Protein AF-A0A0M6XSN9-F1 (afdb_monomer)

Nearest PDB structures (foldseek):
  7p2y-assembly1_J  TM=3.667E-01  e=6.697E+00  Acinetobacter baumannii ATCC 17978

Sequence (74 aa):
MDPRPAIFWLSAIACGITCATLLTAALVWLDVGGLGHLVETVSGGTIALWVLWLALVSLFVPACAAMALWQGRE

Radius of gyration: 15.67 Å; Cα contacts (8 Å, |Δi|>4): 51; chains: 1; bounding box: 31×27×40 Å

Foldseek 3Di:
DDCVVVVLLVVLLVQQLVVLVVVLVVCLVVCPVPLVVLCPPPDCSVVVSVVSSVVSSVVRSVVSSVVVVVVVVD

Secondary structure (DSSP, 8-state):
--SHHHHHHHHHHHHHHHHHHHHHHHHHHTTGGGHHHHHHHSTTHHHHHHHHHHHHHHHHHHHHHHHHHHHTT-

Solvent-accessible surface area (backbone atoms only — not comparable to full-atom values): 3934 Å² total; per-residue (Å²): 132,81,60,65,67,57,54,53,51,51,51,20,45,51,50,6,44,51,53,20,50,53,50,47,50,49,38,36,74,68,34,57,92,46,42,36,57,36,46,76,72,41,96,61,23,64,54,55,51,50,53,51,37,51,56,36,27,70,52,32,22,58,48,42,42,50,51,56,54,53,65,74,72,114

Mean predicted aligned error: 4.74 Å

Organism: NCBI:txid282197

Structure (mmCIF, N/CA/C/O backbone):
data_AF-A0A0M6XSN9-F1
#
_entry.id   AF-A0A0M6XSN9-F1
#
loop_
_atom_site.group_PDB
_atom_site.id
_atom_site.type_symbol
_atom_site.label_atom_id
_atom_site.label_alt_id
_atom_site.la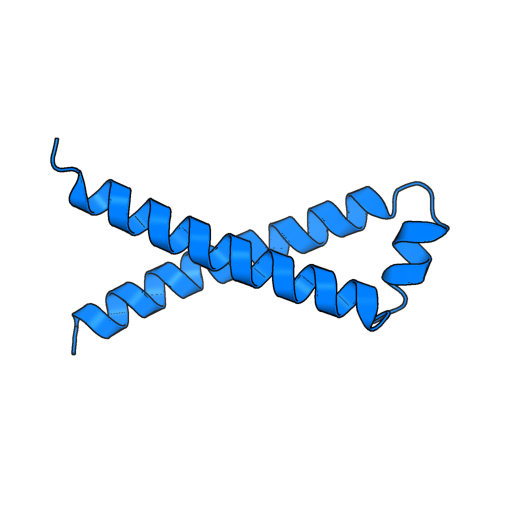bel_comp_id
_atom_site.label_asym_id
_atom_site.label_entity_id
_atom_site.label_seq_id
_atom_site.pdbx_PDB_ins_code
_atom_site.Cartn_x
_atom_site.Cartn_y
_atom_site.Cartn_z
_atom_site.occupancy
_atom_site.B_iso_or_equiv
_atom_site.auth_seq_id
_atom_site.auth_comp_id
_atom_site.auth_asym_id
_atom_site.auth_atom_id
_atom_site.pdbx_PDB_model_num
ATOM 1 N N . MET A 1 1 ? -14.988 15.401 20.623 1.00 63.19 1 MET A N 1
ATOM 2 C CA . MET A 1 1 ? -14.937 14.357 19.577 1.00 63.19 1 MET A CA 1
ATOM 3 C C . MET A 1 1 ? -14.148 13.192 20.143 1.00 63.19 1 MET A C 1
ATOM 5 O O . MET A 1 1 ? -13.097 13.442 20.718 1.00 63.19 1 MET A O 1
ATOM 9 N N . ASP A 1 2 ? -14.668 11.969 20.066 1.00 75.06 2 ASP A N 1
ATOM 10 C CA . ASP A 1 2 ? -13.933 10.774 20.500 1.00 75.06 2 ASP A CA 1
ATOM 11 C C . ASP A 1 2 ? -12.797 10.487 19.489 1.00 75.06 2 ASP A C 1
ATOM 13 O O . ASP A 1 2 ? -13.089 10.361 18.298 1.00 75.06 2 ASP A O 1
ATOM 17 N N . PRO A 1 3 ? -11.513 10.434 19.902 1.00 85.06 3 PRO A N 1
ATOM 18 C CA . PRO A 1 3 ? -10.389 10.206 18.990 1.00 85.06 3 PRO A CA 1
ATOM 19 C C . PRO A 1 3 ? -10.227 8.739 18.562 1.00 85.06 3 PRO A C 1
ATOM 21 O O . PRO A 1 3 ? -9.507 8.464 17.602 1.00 85.06 3 PRO A O 1
ATOM 24 N N . ARG A 1 4 ? -10.882 7.789 19.240 1.00 84.25 4 ARG A N 1
ATOM 25 C CA . ARG A 1 4 ? -10.763 6.345 18.970 1.00 84.25 4 ARG A CA 1
ATOM 26 C C . ARG A 1 4 ? -11.021 5.960 17.504 1.00 84.25 4 ARG A C 1
ATOM 28 O O . ARG A 1 4 ? -10.181 5.249 16.952 1.00 84.25 4 ARG A O 1
ATOM 35 N N . PRO A 1 5 ? -12.092 6.433 16.830 1.00 85.19 5 PRO A N 1
ATOM 36 C CA . PRO A 1 5 ? -12.301 6.137 15.412 1.00 85.19 5 PRO A CA 1
ATOM 37 C C . PRO A 1 5 ? -11.176 6.673 14.520 1.00 85.19 5 PRO A C 1
ATOM 39 O O . PRO A 1 5 ? -10.767 5.993 13.584 1.00 85.19 5 PRO A O 1
ATOM 42 N N . ALA A 1 6 ? -10.634 7.858 14.813 1.00 87.06 6 ALA A N 1
ATOM 43 C CA . ALA A 1 6 ? -9.542 8.428 14.027 1.00 87.06 6 ALA A CA 1
ATOM 44 C C . ALA A 1 6 ? -8.248 7.611 14.173 1.00 87.06 6 ALA A C 1
ATOM 46 O O . ALA A 1 6 ? -7.591 7.321 13.177 1.00 87.06 6 ALA A O 1
ATOM 47 N N . ILE A 1 7 ? -7.909 7.192 15.397 1.00 89.12 7 ILE A N 1
ATOM 48 C CA . ILE A 1 7 ? -6.722 6.367 15.671 1.00 89.12 7 ILE A CA 1
ATOM 49 C C . ILE A 1 7 ? -6.822 5.013 14.957 1.00 89.12 7 ILE A C 1
ATOM 51 O O . ILE A 1 7 ? -5.843 4.568 14.363 1.00 89.12 7 ILE A O 1
ATOM 55 N N . PHE A 1 8 ? -8.005 4.390 14.968 1.00 90.25 8 PHE A N 1
ATOM 56 C CA . PHE A 1 8 ? -8.261 3.142 14.248 1.00 90.25 8 PHE A CA 1
ATOM 57 C C . PHE A 1 8 ? -8.019 3.281 12.738 1.00 90.25 8 PHE A C 1
ATOM 59 O O . PHE A 1 8 ? -7.311 2.475 12.137 1.00 90.25 8 PHE A O 1
ATOM 66 N N . TRP A 1 9 ? -8.574 4.322 12.112 1.00 89.94 9 TRP A N 1
ATOM 67 C CA . TRP A 1 9 ? -8.384 4.525 10.675 1.00 89.94 9 TRP A CA 1
ATOM 68 C C . TRP A 1 9 ? -6.935 4.861 10.330 1.00 89.94 9 TRP A C 1
ATOM 70 O O . TRP A 1 9 ? -6.412 4.341 9.348 1.00 89.94 9 TRP A O 1
ATOM 80 N N . LEU A 1 10 ? -6.258 5.668 11.149 1.00 93.38 10 LEU A N 1
ATOM 81 C CA . LEU A 1 10 ? -4.847 5.995 10.947 1.00 93.38 10 LEU A CA 1
ATOM 82 C C . LEU A 1 10 ? -3.946 4.759 11.026 1.00 93.38 10 LEU A C 1
ATOM 84 O O . LEU A 1 10 ? -3.047 4.622 10.198 1.00 93.38 10 LEU A O 1
ATOM 88 N N . SER A 1 11 ? -4.185 3.845 11.971 1.00 91.69 11 SER A N 1
ATOM 89 C CA . SER A 1 11 ? -3.388 2.620 12.081 1.00 91.69 11 SER A CA 1
ATOM 90 C C . SER A 1 11 ? -3.637 1.663 10.912 1.00 91.69 11 SER A C 1
ATOM 92 O O . SER A 1 11 ? -2.679 1.114 10.366 1.00 91.69 11 SER A O 1
ATOM 94 N N . ALA A 1 12 ? -4.888 1.514 10.464 1.00 91.56 12 ALA A N 1
ATOM 95 C CA . ALA A 1 12 ? -5.223 0.708 9.290 1.00 91.56 12 ALA A CA 1
ATOM 96 C C . ALA A 1 12 ? -4.611 1.283 8.000 1.00 91.56 12 ALA A C 1
ATOM 98 O O . ALA A 1 12 ? -4.056 0.534 7.194 1.00 91.56 12 ALA A O 1
ATOM 99 N N . ILE A 1 13 ? -4.652 2.610 7.834 1.00 95.00 13 ILE A N 1
ATOM 100 C CA . ILE A 1 13 ? -4.013 3.312 6.713 1.00 95.00 13 ILE A CA 1
ATOM 101 C C . ILE A 1 13 ? -2.500 3.094 6.741 1.00 95.00 13 ILE A C 1
ATOM 1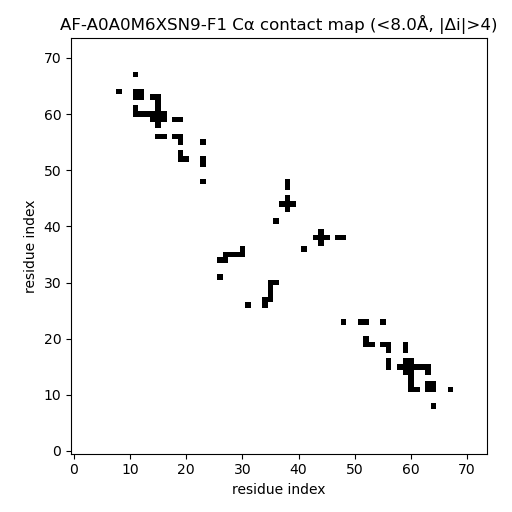03 O O . ILE A 1 13 ? -1.924 2.704 5.726 1.00 95.00 13 ILE A O 1
ATOM 107 N N . ALA A 1 14 ? -1.859 3.306 7.894 1.00 95.69 14 ALA A N 1
ATOM 108 C CA . ALA A 1 14 ? -0.421 3.116 8.043 1.00 95.69 14 ALA A CA 1
ATOM 109 C C . ALA A 1 14 ? -0.010 1.674 7.709 1.00 95.69 14 ALA A C 1
ATOM 111 O O . ALA A 1 14 ? 0.898 1.469 6.907 1.00 95.69 14 ALA A O 1
ATOM 112 N N . CYS A 1 15 ? -0.729 0.685 8.247 1.00 95.38 15 CYS A N 1
ATOM 113 C CA . CYS A 1 15 ? -0.491 -0.729 7.969 1.00 95.38 15 CYS A CA 1
ATOM 114 C C . CYS A 1 15 ? -0.628 -1.048 6.470 1.00 95.38 15 CYS A C 1
ATOM 116 O O . CYS A 1 15 ? 0.283 -1.623 5.872 1.00 95.38 15 CYS A O 1
ATOM 118 N N . GLY A 1 16 ? -1.714 -0.595 5.833 1.00 94.62 16 GLY A N 1
ATOM 119 C CA . GLY A 1 16 ? -1.943 -0.825 4.408 1.00 94.62 16 GLY A CA 1
ATOM 120 C C . GLY A 1 16 ? -0.880 -0.177 3.515 1.00 94.62 16 GLY A C 1
ATOM 121 O O . GLY A 1 16 ? -0.405 -0.805 2.567 1.00 94.62 16 GLY A O 1
ATOM 122 N N . ILE A 1 17 ? -0.442 1.041 3.853 1.00 97.06 17 ILE A N 1
ATOM 123 C CA . ILE A 1 17 ? 0.662 1.731 3.172 1.00 97.06 17 ILE A CA 1
ATOM 124 C C . IL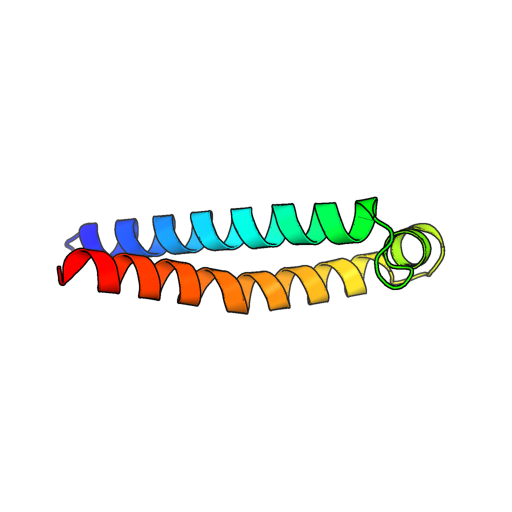E A 1 17 ? 1.976 0.958 3.325 1.00 97.06 17 ILE A C 1
ATOM 126 O O . ILE A 1 17 ? 2.704 0.790 2.342 1.00 97.06 17 ILE A O 1
ATOM 130 N N . THR A 1 18 ? 2.288 0.462 4.525 1.00 97.12 18 THR A N 1
ATOM 131 C CA . THR A 1 18 ? 3.492 -0.344 4.757 1.00 97.12 18 THR A CA 1
ATOM 132 C C . THR A 1 18 ? 3.469 -1.618 3.913 1.00 97.12 18 THR A C 1
ATOM 134 O O . THR A 1 18 ? 4.438 -1.881 3.201 1.00 97.12 18 THR A O 1
ATOM 137 N N . CYS A 1 19 ? 2.361 -2.366 3.906 1.00 96.62 19 CYS A N 1
ATOM 138 C CA . CYS A 1 19 ? 2.216 -3.572 3.085 1.00 96.62 19 CYS A CA 1
ATOM 139 C C . CYS A 1 19 ? 2.367 -3.280 1.586 1.00 96.62 19 CYS A C 1
ATOM 141 O O . CYS A 1 19 ? 3.134 -3.961 0.903 1.00 96.62 19 CYS A O 1
ATOM 143 N N . ALA A 1 20 ? 1.694 -2.242 1.083 1.00 96.62 20 ALA A N 1
ATOM 144 C CA . ALA A 1 20 ? 1.782 -1.843 -0.319 1.00 96.62 20 ALA A CA 1
ATOM 145 C C . ALA A 1 20 ? 3.210 -1.447 -0.718 1.00 96.62 20 ALA A C 1
ATOM 147 O O . ALA A 1 20 ? 3.688 -1.839 -1.783 1.00 96.62 20 ALA A O 1
ATOM 148 N N . THR A 1 21 ? 3.914 -0.716 0.148 1.00 96.44 21 THR A N 1
ATOM 149 C CA . THR A 1 21 ? 5.295 -0.277 -0.100 1.00 96.44 21 THR A CA 1
ATOM 150 C C . THR A 1 21 ? 6.259 -1.457 -0.125 1.00 96.44 21 THR A C 1
ATOM 152 O O . THR A 1 21 ? 7.050 -1.568 -1.059 1.00 96.44 21 THR A O 1
ATOM 155 N N . LEU A 1 22 ? 6.163 -2.365 0.852 1.00 96.56 22 LEU A N 1
ATOM 156 C CA . LEU A 1 22 ? 7.003 -3.564 0.904 1.00 96.56 22 LEU A CA 1
ATOM 157 C C . LEU A 1 22 ? 6.774 -4.461 -0.314 1.00 96.56 22 LEU A C 1
ATOM 159 O O . LEU A 1 22 ? 7.738 -4.925 -0.918 1.00 96.56 22 LEU A O 1
ATOM 163 N N . LEU A 1 23 ? 5.514 -4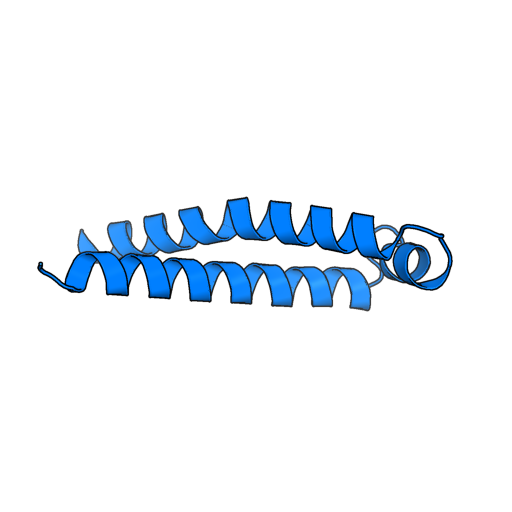.663 -0.711 1.00 95.06 23 L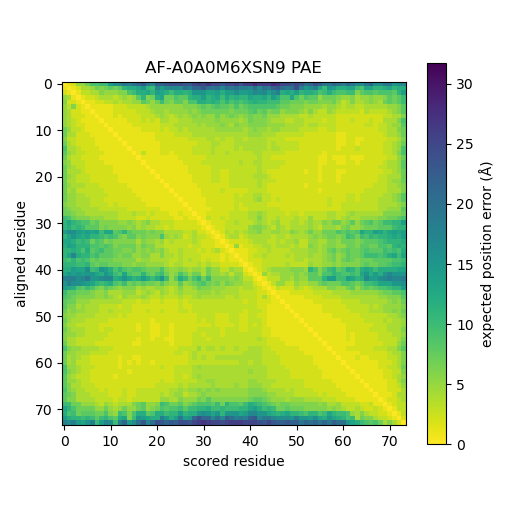EU A N 1
ATOM 164 C CA . LEU A 1 23 ? 5.205 -5.466 -1.888 1.00 95.06 23 LEU A CA 1
ATOM 165 C C . LEU A 1 23 ? 5.691 -4.791 -3.174 1.00 95.06 23 LEU A C 1
ATOM 167 O O . LEU A 1 23 ? 6.316 -5.449 -3.995 1.00 95.06 23 LEU A O 1
ATOM 171 N N . THR A 1 24 ? 5.467 -3.486 -3.336 1.00 94.69 24 THR A N 1
ATOM 172 C CA . THR A 1 24 ? 5.965 -2.736 -4.503 1.00 94.69 24 THR A CA 1
ATOM 173 C C . THR A 1 24 ? 7.486 -2.843 -4.604 1.00 94.69 24 THR A C 1
ATOM 175 O O . THR A 1 24 ? 8.008 -3.153 -5.672 1.00 94.69 24 THR A O 1
ATOM 178 N N . ALA A 1 25 ? 8.200 -2.657 -3.491 1.00 93.31 25 ALA A N 1
ATOM 179 C CA . ALA A 1 25 ? 9.651 -2.801 -3.447 1.00 93.31 25 ALA A CA 1
ATOM 180 C C . ALA A 1 25 ? 10.099 -4.227 -3.809 1.00 93.31 25 ALA A C 1
ATOM 182 O O . ALA A 1 25 ? 11.033 -4.389 -4.590 1.00 93.31 25 ALA A O 1
ATOM 183 N N . ALA A 1 26 ? 9.410 -5.255 -3.303 1.00 94.19 26 ALA A N 1
ATOM 184 C CA . ALA A 1 26 ? 9.697 -6.646 -3.646 1.00 94.19 26 ALA A CA 1
ATOM 185 C C . ALA A 1 26 ? 9.464 -6.942 -5.139 1.00 94.19 26 ALA A C 1
ATOM 187 O O . ALA A 1 26 ? 10.278 -7.625 -5.755 1.00 94.19 26 ALA A O 1
ATOM 188 N N . LEU A 1 27 ? 8.392 -6.405 -5.733 1.00 93.00 27 LEU A N 1
ATOM 189 C CA . LEU A 1 27 ? 8.087 -6.567 -7.159 1.00 93.00 27 LEU A CA 1
ATOM 190 C C . LEU A 1 27 ? 9.146 -5.913 -8.053 1.00 93.00 27 LEU A C 1
ATOM 192 O O . LEU A 1 27 ? 9.532 -6.503 -9.058 1.00 93.00 27 LEU A O 1
ATOM 196 N N . VAL A 1 28 ? 9.634 -4.728 -7.672 1.00 92.50 28 VAL A N 1
ATOM 197 C CA . VAL A 1 28 ? 10.736 -4.050 -8.374 1.00 92.50 28 VAL A CA 1
ATOM 198 C C . VAL A 1 28 ? 12.036 -4.835 -8.228 1.00 92.50 28 VAL A C 1
ATOM 200 O O . VAL A 1 28 ? 12.715 -5.072 -9.219 1.00 92.50 28 VAL A O 1
ATOM 203 N N . TRP A 1 29 ? 12.370 -5.269 -7.010 1.00 91.06 29 TRP A N 1
ATOM 204 C CA . TRP A 1 29 ? 13.619 -5.980 -6.728 1.00 91.06 29 TRP A CA 1
ATOM 205 C C . TRP A 1 29 ? 13.721 -7.319 -7.461 1.00 91.06 29 TRP A C 1
ATOM 207 O O . TRP A 1 29 ? 14.783 -7.689 -7.951 1.00 91.06 29 TRP A O 1
ATOM 217 N N . LEU A 1 30 ? 12.611 -8.054 -7.531 1.00 93.50 30 LEU A N 1
ATOM 218 C CA . LEU A 1 30 ? 12.529 -9.334 -8.233 1.00 93.50 30 LEU A CA 1
ATOM 219 C C . LEU A 1 30 ? 12.267 -9.175 -9.739 1.00 93.50 30 LEU A C 1
ATOM 221 O O . LEU A 1 30 ? 12.080 -10.179 -10.421 1.00 93.50 30 LEU A O 1
ATOM 225 N N . ASP A 1 31 ? 12.221 -7.936 -10.236 1.00 88.75 31 ASP A N 1
ATOM 226 C CA . ASP A 1 31 ? 11.918 -7.582 -11.625 1.00 88.75 31 ASP A CA 1
ATOM 227 C C . ASP A 1 31 ? 10.666 -8.296 -12.174 1.00 88.75 31 ASP A C 1
ATOM 229 O O . ASP A 1 31 ? 10.618 -8.795 -13.302 1.00 88.75 31 ASP A O 1
ATOM 233 N N . VAL A 1 32 ? 9.617 -8.382 -11.349 1.00 87.75 32 VAL A N 1
ATOM 234 C CA . VAL A 1 32 ? 8.404 -9.134 -11.691 1.00 87.75 32 VAL A CA 1
ATOM 235 C C . VAL A 1 32 ? 7.713 -8.471 -12.877 1.00 87.75 32 VAL A C 1
ATOM 237 O O . VAL A 1 32 ? 7.216 -7.353 -12.777 1.00 87.75 32 VAL A O 1
ATOM 240 N N . GLY A 1 33 ? 7.669 -9.175 -14.009 1.00 83.44 33 GLY A N 1
ATOM 241 C CA . GLY A 1 33 ? 7.092 -8.640 -15.243 1.00 83.44 33 GLY A CA 1
ATOM 242 C C . GLY A 1 33 ? 7.923 -7.521 -15.882 1.00 83.44 33 GLY A C 1
ATOM 243 O O . GLY A 1 33 ? 7.361 -6.724 -16.631 1.00 83.44 33 GLY A O 1
ATOM 244 N N . GLY A 1 34 ? 9.227 -7.442 -15.588 1.00 86.44 34 GLY A N 1
ATOM 245 C CA . GLY A 1 34 ? 10.122 -6.412 -16.126 1.00 86.44 34 GLY A CA 1
ATOM 246 C C . GLY A 1 34 ? 9.950 -5.044 -15.463 1.00 86.44 34 GLY A C 1
ATOM 247 O O . GLY A 1 34 ? 10.252 -4.021 -16.078 1.00 86.44 34 GLY A O 1
ATOM 248 N N . LEU A 1 35 ? 9.403 -5.001 -14.241 1.00 85.19 35 LEU A N 1
ATOM 249 C CA . LEU A 1 35 ? 9.094 -3.758 -13.535 1.00 85.19 35 LEU A CA 1
ATOM 250 C C . LEU A 1 35 ? 10.337 -2.919 -13.214 1.00 85.19 35 LEU A C 1
ATOM 252 O O . LEU A 1 35 ? 10.284 -1.695 -13.319 1.00 85.19 35 LEU A O 1
ATOM 256 N N . GLY A 1 36 ? 11.438 -3.560 -12.822 1.00 85.06 36 GLY A N 1
ATOM 257 C CA . GLY A 1 36 ? 12.707 -2.888 -12.559 1.00 85.06 36 GLY A CA 1
ATOM 258 C C . GLY A 1 36 ? 13.247 -2.257 -13.837 1.00 85.06 36 GLY A C 1
ATOM 259 O O . GLY A 1 36 ? 13.524 -1.057 -13.869 1.00 85.06 36 GLY A O 1
ATOM 260 N N . HIS A 1 37 ? 13.254 -3.020 -14.934 1.00 88.19 37 HIS A N 1
ATOM 261 C CA . HIS A 1 37 ? 13.662 -2.503 -16.240 1.00 88.19 37 HIS A CA 1
ATOM 262 C C . HIS A 1 37 ? 12.774 -1.343 -16.715 1.00 88.19 37 HIS A C 1
ATOM 264 O O . HIS A 1 37 ? 13.279 -0.339 -17.222 1.00 88.19 37 HIS A O 1
ATOM 270 N N . LEU A 1 38 ? 11.455 -1.447 -16.519 1.00 86.56 38 LEU A N 1
ATOM 271 C CA . LEU A 1 38 ? 10.494 -0.407 -16.884 1.00 86.56 38 LEU A CA 1
ATOM 272 C C . LEU A 1 38 ? 10.775 0.908 -16.143 1.00 86.56 38 LEU A C 1
ATOM 274 O O . LEU A 1 38 ? 10.712 1.979 -16.744 1.00 86.56 38 LEU A O 1
ATOM 278 N N . VAL A 1 39 ? 11.100 0.834 -14.850 1.00 87.81 39 VAL A N 1
ATOM 279 C CA . VAL A 1 39 ? 11.409 2.006 -14.019 1.00 87.81 39 VAL A CA 1
ATOM 280 C C . VAL A 1 39 ? 12.731 2.657 -14.425 1.00 87.81 39 VAL A C 1
ATOM 282 O O . VAL A 1 39 ? 12.817 3.884 -14.427 1.00 87.81 39 VAL A O 1
ATOM 285 N N . GLU A 1 40 ? 13.738 1.864 -14.785 1.00 87.81 40 GLU A N 1
ATOM 286 C CA . GLU A 1 40 ? 15.078 2.367 -15.106 1.00 87.81 40 GLU A CA 1
ATOM 287 C C . GLU A 1 40 ? 15.210 2.907 -16.536 1.00 87.81 40 GLU A C 1
ATOM 289 O O . GLU A 1 40 ? 15.981 3.838 -16.770 1.00 87.81 40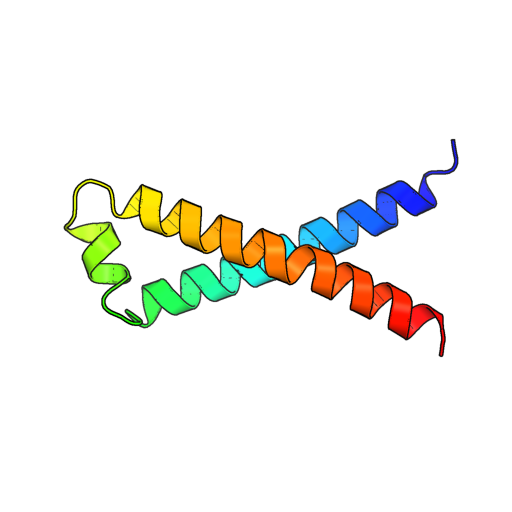 GLU A O 1
ATOM 294 N N . THR A 1 41 ? 14.478 2.338 -17.499 1.00 86.56 41 THR A N 1
ATOM 295 C CA . THR A 1 41 ? 14.746 2.571 -18.931 1.00 86.56 41 THR A CA 1
ATOM 296 C C . THR A 1 41 ? 13.634 3.293 -19.684 1.00 86.56 41 THR A C 1
ATOM 298 O O . THR A 1 41 ? 13.899 3.893 -20.729 1.00 86.56 41 THR A O 1
ATOM 301 N N . VAL A 1 42 ? 12.398 3.285 -19.175 1.00 88.81 42 VAL A N 1
ATOM 302 C CA . VAL A 1 42 ? 11.246 3.865 -19.874 1.00 88.81 42 VAL A CA 1
ATOM 303 C C . VAL A 1 42 ? 10.875 5.212 -19.266 1.00 8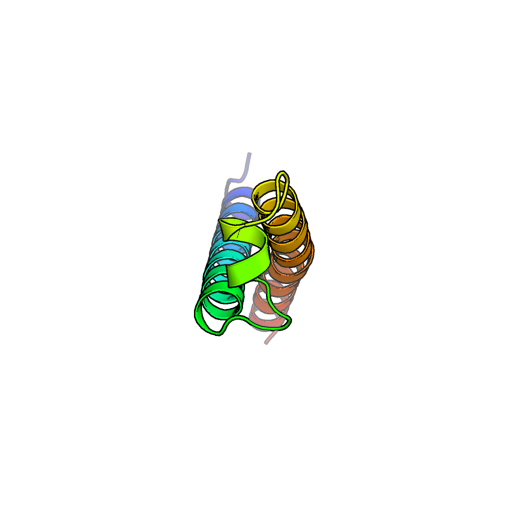8.81 42 VAL A C 1
ATOM 305 O O . VAL A 1 42 ? 10.599 5.334 -18.071 1.00 88.81 42 VAL A O 1
ATOM 308 N N . SER A 1 43 ? 10.791 6.242 -20.112 1.00 77.38 43 SER A N 1
ATOM 309 C CA . SER A 1 43 ? 10.252 7.544 -19.712 1.00 77.38 43 SER A CA 1
ATOM 310 C C . SER A 1 43 ? 8.785 7.381 -19.291 1.00 77.38 43 SER A C 1
ATOM 312 O O . SER A 1 43 ? 7.920 7.113 -20.121 1.00 77.38 43 SER A O 1
ATOM 314 N N . GLY A 1 44 ? 8.519 7.473 -17.983 1.00 83.50 44 GLY A N 1
ATOM 315 C CA . GLY A 1 44 ? 7.204 7.215 -17.379 1.00 83.50 44 GLY A CA 1
ATOM 316 C C . GLY A 1 44 ? 7.127 5.968 -16.489 1.00 83.50 44 GLY A C 1
ATOM 317 O O . GLY A 1 44 ? 6.110 5.778 -15.819 1.00 83.50 44 GLY A O 1
ATOM 318 N N . GLY A 1 45 ? 8.191 5.162 -16.393 1.00 84.69 45 GLY A N 1
ATOM 319 C CA . GLY A 1 45 ? 8.239 3.983 -15.520 1.00 84.69 45 GLY A CA 1
ATOM 320 C C . GLY A 1 45 ? 7.952 4.298 -14.046 1.00 84.69 45 GLY A C 1
ATOM 321 O O . GLY A 1 45 ? 7.225 3.567 -13.377 1.00 84.69 45 GLY A O 1
ATOM 322 N N . THR A 1 46 ? 8.401 5.456 -13.554 1.00 87.88 46 THR A N 1
ATOM 323 C CA . THR A 1 46 ? 8.084 5.934 -12.197 1.00 87.88 46 THR A CA 1
ATOM 324 C C . THR A 1 46 ? 6.589 6.206 -11.993 1.00 87.88 46 THR A C 1
ATOM 326 O O . THR A 1 46 ? 6.073 5.991 -10.901 1.00 87.88 46 THR A O 1
ATOM 329 N N . ILE A 1 47 ? 5.863 6.654 -13.025 1.00 90.88 47 ILE A N 1
ATOM 330 C CA . ILE A 1 47 ? 4.410 6.879 -12.934 1.00 90.88 47 ILE A CA 1
ATOM 331 C C . ILE A 1 47 ? 3.685 5.535 -12.857 1.00 90.88 47 ILE A C 1
ATOM 333 O O . ILE A 1 47 ? 2.787 5.380 -12.034 1.00 90.88 47 ILE A O 1
ATOM 337 N N . ALA A 1 48 ? 4.104 4.545 -13.652 1.00 89.31 48 ALA A N 1
ATOM 338 C CA . ALA A 1 48 ? 3.564 3.188 -13.565 1.00 89.31 48 ALA A CA 1
ATOM 339 C C . ALA A 1 48 ? 3.789 2.578 -12.170 1.00 89.31 48 ALA A C 1
ATOM 341 O O . ALA A 1 48 ? 2.873 1.972 -11.614 1.00 89.31 48 ALA A O 1
ATOM 342 N N . LEU A 1 49 ? 4.960 2.822 -11.567 1.00 91.62 49 LEU A N 1
ATOM 343 C CA . LEU A 1 49 ? 5.250 2.436 -10.186 1.00 91.62 49 LEU A CA 1
ATOM 344 C C . LEU A 1 49 ? 4.290 3.106 -9.189 1.00 91.62 49 LEU A C 1
ATOM 346 O O . LEU A 1 49 ? 3.745 2.433 -8.318 1.00 91.62 49 LEU A O 1
ATOM 350 N N . TRP A 1 50 ? 4.047 4.412 -9.329 1.00 91.56 50 TRP A N 1
ATOM 351 C CA . TRP A 1 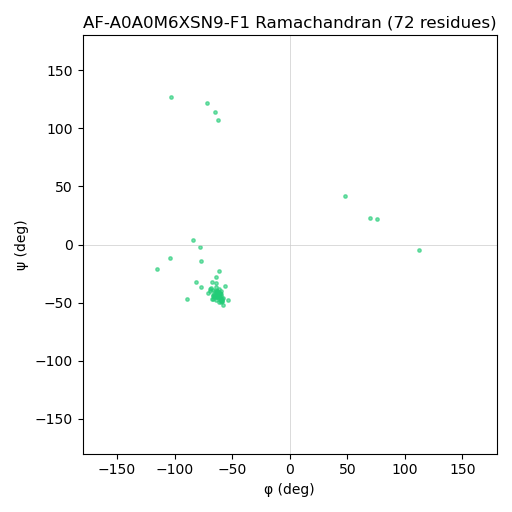50 ? 3.102 5.139 -8.476 1.00 91.56 50 TRP A CA 1
ATOM 352 C C . TRP A 1 50 ? 1.670 4.626 -8.616 1.00 91.56 50 TRP A C 1
ATOM 354 O O . TRP A 1 50 ? 0.986 4.458 -7.610 1.00 91.56 50 TRP A O 1
ATOM 364 N N . VAL A 1 51 ? 1.217 4.347 -9.840 1.00 94.38 51 VAL A N 1
ATOM 365 C CA . VAL A 1 51 ? -0.122 3.796 -10.097 1.00 94.38 51 VAL A CA 1
ATOM 366 C C . VAL A 1 51 ? -0.257 2.397 -9.497 1.00 94.38 51 VAL A C 1
ATOM 368 O O . VAL A 1 51 ? -1.257 2.118 -8.836 1.00 94.38 51 VAL A O 1
ATOM 371 N N . LEU A 1 52 ? 0.754 1.540 -9.667 1.00 93.69 52 LEU A N 1
ATOM 372 C CA . LEU A 1 52 ? 0.790 0.217 -9.045 1.00 93.69 52 LEU A CA 1
ATOM 373 C C . LEU A 1 52 ? 0.737 0.323 -7.518 1.00 93.69 52 LEU A C 1
ATOM 375 O O . LEU A 1 52 ? -0.084 -0.336 -6.882 1.00 93.69 52 LEU A O 1
ATOM 379 N N . TRP A 1 53 ? 1.581 1.170 -6.931 1.00 95.62 53 TRP A N 1
ATOM 380 C CA . TRP A 1 53 ? 1.614 1.376 -5.488 1.00 95.62 53 TRP A CA 1
ATOM 381 C C . TRP A 1 53 ? 0.268 1.887 -4.966 1.00 95.62 53 TRP A C 1
ATOM 383 O O . TRP A 1 53 ? -0.249 1.345 -3.993 1.00 95.62 53 TRP A O 1
ATOM 393 N N . LEU A 1 54 ? -0.354 2.859 -5.643 1.00 96.00 54 LEU A N 1
ATOM 394 C CA . LEU A 1 54 ? -1.682 3.363 -5.281 1.00 96.00 54 LEU A CA 1
ATOM 395 C C . LEU A 1 54 ? -2.748 2.267 -5.353 1.00 96.00 54 LEU A C 1
ATOM 397 O O . LEU A 1 54 ? -3.553 2.152 -4.430 1.00 96.00 54 LEU A O 1
ATOM 401 N N . ALA A 1 55 ? -2.729 1.435 -6.398 1.00 95.81 55 ALA A N 1
ATOM 402 C CA . ALA A 1 55 ? -3.642 0.301 -6.516 1.00 95.81 55 ALA A CA 1
ATOM 403 C C . ALA A 1 55 ? -3.473 -0.679 -5.343 1.00 95.81 55 ALA A C 1
ATOM 405 O O . ALA A 1 55 ? -4.466 -1.119 -4.763 1.00 95.81 55 ALA A O 1
ATOM 406 N N . LEU A 1 56 ? -2.231 -0.965 -4.939 1.00 95.50 56 LEU A N 1
ATOM 407 C CA . LEU A 1 56 ? -1.938 -1.801 -3.775 1.00 95.50 56 LEU A CA 1
ATOM 408 C C . LEU A 1 56 ? -2.394 -1.144 -2.465 1.00 95.50 56 LEU A C 1
ATOM 410 O O . LEU A 1 56 ? -3.000 -1.819 -1.638 1.00 95.50 56 LEU A O 1
ATOM 414 N N . VAL A 1 57 ? -2.177 0.161 -2.277 1.00 95.69 57 VAL A N 1
ATOM 415 C CA . VAL A 1 57 ? -2.662 0.900 -1.095 1.00 95.69 57 VAL A CA 1
ATOM 416 C C . VAL A 1 57 ? -4.187 0.838 -1.006 1.00 95.69 57 VAL A C 1
ATOM 418 O O . VAL A 1 57 ? -4.724 0.528 0.058 1.00 95.69 57 VAL A O 1
ATOM 421 N N . SER A 1 58 ? -4.896 1.067 -2.117 1.00 94.25 58 SER A N 1
ATOM 422 C CA . SER A 1 58 ? -6.361 0.966 -2.174 1.00 94.25 58 SER A CA 1
ATOM 423 C C . SER A 1 58 ? -6.885 -0.436 -1.855 1.00 94.25 58 SER A C 1
ATOM 425 O O . SER A 1 58 ? -8.033 -0.561 -1.440 1.00 94.25 58 SER A O 1
ATOM 427 N N . LEU A 1 59 ? -6.062 -1.475 -2.017 1.00 95.69 59 LEU A N 1
ATOM 428 C CA . LEU A 1 59 ? -6.395 -2.863 -1.697 1.00 95.69 59 LEU A CA 1
ATOM 429 C C . LEU A 1 59 ? -6.056 -3.218 -0.241 1.00 95.69 59 LEU A C 1
ATOM 431 O O . LEU A 1 59 ? -6.883 -3.789 0.470 1.00 95.69 59 LEU A O 1
ATOM 435 N N . PHE A 1 60 ? -4.861 -2.854 0.230 1.00 95.50 60 PHE A N 1
ATOM 436 C CA . PHE A 1 60 ? -4.377 -3.238 1.556 1.00 95.50 60 PHE A CA 1
ATOM 437 C C . PHE A 1 60 ? -4.988 -2.419 2.692 1.00 95.50 60 PHE A C 1
ATOM 439 O O . PHE A 1 60 ? -5.284 -2.989 3.736 1.00 95.50 60 PHE A O 1
ATOM 446 N N . VAL A 1 61 ? -5.235 -1.118 2.518 1.00 94.88 61 VAL A N 1
ATOM 447 C CA . VAL A 1 61 ? -5.858 -0.289 3.568 1.00 94.88 61 VAL A CA 1
ATOM 448 C C . VAL A 1 61 ? -7.232 -0.825 4.006 1.00 94.88 61 VAL A C 1
ATOM 450 O O . VAL A 1 61 ? -7.417 -1.046 5.208 1.00 94.88 61 VAL A O 1
ATOM 453 N N . PRO A 1 62 ? -8.197 -1.094 3.100 1.00 92.62 62 PRO A N 1
ATOM 454 C CA . PRO A 1 62 ? -9.471 -1.678 3.509 1.00 92.62 62 PRO A CA 1
ATOM 455 C C . PRO A 1 62 ? -9.319 -3.113 4.023 1.00 92.62 62 PRO A C 1
ATOM 457 O O . PRO A 1 62 ? -10.049 -3.490 4.936 1.00 92.62 62 PRO A O 1
ATOM 460 N N . ALA A 1 63 ? -8.365 -3.899 3.509 1.00 94.00 63 ALA A N 1
ATOM 461 C CA . ALA A 1 63 ? -8.095 -5.242 4.025 1.00 94.00 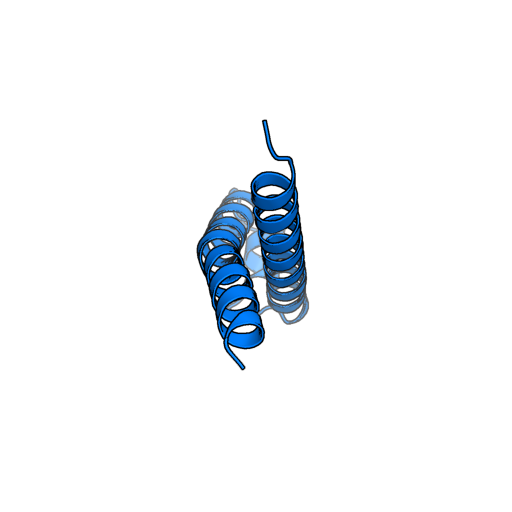63 ALA A CA 1
ATOM 462 C C . ALA A 1 63 ? -7.607 -5.209 5.487 1.00 94.00 63 ALA A C 1
ATOM 464 O O . ALA A 1 63 ? -8.127 -5.943 6.325 1.00 94.00 63 ALA A O 1
ATOM 465 N N . CYS A 1 64 ? -6.675 -4.315 5.825 1.00 92.12 64 CYS A N 1
ATOM 466 C CA . CYS A 1 64 ? -6.199 -4.113 7.195 1.00 92.12 64 CYS A CA 1
ATOM 467 C C . CYS A 1 64 ? -7.325 -3.641 8.125 1.00 92.12 64 CYS A C 1
ATOM 469 O O . CYS A 1 64 ? -7.448 -4.145 9.242 1.00 92.12 64 CYS A O 1
ATOM 471 N N . ALA A 1 65 ? -8.177 -2.720 7.660 1.00 92.81 65 ALA A N 1
ATOM 472 C CA . ALA A 1 65 ? -9.341 -2.272 8.421 1.00 92.81 65 ALA A CA 1
ATOM 473 C C . ALA A 1 65 ? -10.341 -3.420 8.662 1.00 92.81 65 ALA A C 1
ATOM 475 O O . ALA A 1 65 ? -10.801 -3.610 9.787 1.00 92.81 65 ALA A O 1
ATOM 476 N N . ALA A 1 66 ? -10.643 -4.218 7.633 1.00 92.94 66 ALA A N 1
ATOM 477 C CA . ALA A 1 66 ? -11.545 -5.362 7.736 1.00 92.94 66 ALA A CA 1
ATOM 478 C C . ALA A 1 66 ? -11.017 -6.431 8.705 1.00 92.94 66 ALA A C 1
ATOM 480 O O . ALA A 1 66 ? -11.777 -6.929 9.534 1.00 92.94 66 ALA A O 1
ATOM 481 N N . MET A 1 67 ? -9.717 -6.738 8.653 1.00 91.94 67 MET A N 1
ATOM 482 C CA . MET A 1 67 ? -9.075 -7.684 9.571 1.00 91.94 67 MET A CA 1
ATOM 483 C C . MET A 1 67 ? -9.129 -7.205 11.023 1.00 91.94 67 MET A C 1
ATOM 485 O O . MET A 1 67 ? -9.476 -7.983 11.909 1.00 91.94 67 MET A O 1
ATOM 489 N N . ALA A 1 68 ? -8.849 -5.924 11.273 1.00 88.88 68 ALA A N 1
ATOM 490 C CA . ALA A 1 68 ? -8.916 -5.359 12.618 1.00 88.88 68 ALA A CA 1
ATOM 491 C C . ALA A 1 68 ? -10.349 -5.381 13.185 1.00 88.88 68 ALA A C 1
ATOM 493 O O . ALA A 1 68 ? -10.545 -5.650 14.369 1.00 88.88 68 ALA A O 1
ATOM 494 N N . LEU A 1 69 ? -11.361 -5.150 12.340 1.00 89.62 69 LEU A N 1
ATOM 495 C CA . LEU A 1 69 ? -12.767 -5.294 12.730 1.00 89.62 69 LEU A CA 1
ATOM 496 C C . LEU A 1 69 ? -13.150 -6.750 12.996 1.00 89.62 69 LEU A C 1
ATOM 498 O O . LEU A 1 69 ? -13.937 -7.007 13.902 1.00 89.62 69 LEU A O 1
ATOM 502 N N . TRP A 1 70 ? -12.625 -7.696 12.216 1.00 89.25 70 TRP A N 1
ATOM 503 C CA . TRP A 1 70 ? -12.893 -9.118 12.408 1.00 89.25 70 TRP A CA 1
ATOM 504 C C . TRP A 1 70 ? -12.315 -9.630 13.734 1.00 89.25 70 TRP A C 1
ATOM 506 O O . TRP A 1 70 ? -13.048 -10.247 14.500 1.00 89.25 70 TRP A O 1
ATOM 516 N N . GLN A 1 71 ? -11.073 -9.265 14.066 1.00 83.75 71 GLN A N 1
ATOM 517 C CA . GLN A 1 71 ? -10.438 -9.621 15.344 1.00 83.75 71 GLN A CA 1
ATOM 518 C C . GLN A 1 71 ? -11.135 -9.017 16.569 1.00 83.75 71 GLN A C 1
ATOM 520 O O . GLN A 1 71 ? -11.074 -9.586 17.648 1.00 83.75 71 GLN A O 1
ATOM 525 N N . GLY A 1 72 ? -11.802 -7.868 16.425 1.00 76.75 72 GLY A N 1
ATOM 526 C CA . GLY A 1 72 ? -12.580 -7.264 17.511 1.00 76.75 72 GLY A CA 1
ATOM 527 C C . GLY A 1 72 ? -13.953 -7.905 17.749 1.00 76.75 72 GLY A C 1
ATOM 528 O O . GLY A 1 72 ? -14.684 -7.441 18.624 1.00 76.75 72 GLY A O 1
ATOM 529 N N . ARG A 1 73 ? -14.346 -8.901 16.941 1.00 70.19 73 ARG A N 1
ATOM 530 C CA . ARG A 1 73 ? -15.625 -9.624 17.055 1.00 70.19 73 ARG A CA 1
ATOM 531 C C . ARG A 1 73 ? -15.493 -11.025 17.655 1.00 70.19 73 ARG A C 1
ATOM 533 O O . ARG A 1 73 ? -16.534 -11.619 17.940 1.00 70.19 73 ARG A O 1
ATOM 540 N N . GLU A 1 74 ? -14.273 -11.538 17.779 1.00 54.66 74 GLU A N 1
ATOM 541 C CA . GLU A 1 74 ? -13.940 -12.793 18.471 1.00 54.66 74 GLU A CA 1
ATOM 542 C C . GLU A 1 74 ? -13.646 -12.525 19.952 1.00 54.66 74 GLU A C 1
ATOM 544 O O . GLU A 1 74 ? -14.021 -13.386 20.779 1.00 54.66 74 GLU A O 1
#

pLDDT: mean 89.59, std 7.46, range [54.66, 97.12]